Protein AF-A0A1P9WYR7-F1 (afdb_monomer_lite)

Structure (mmCIF, N/CA/C/O backbone):
data_AF-A0A1P9WYR7-F1
#
_entry.id   AF-A0A1P9WYR7-F1
#
loop_
_atom_site.group_PDB
_atom_site.id
_atom_site.type_symbol
_atom_site.label_atom_id
_atom_site.label_alt_id
_atom_site.label_comp_id
_atom_site.label_asym_id
_atom_site.label_entity_id
_atom_site.label_seq_id
_atom_site.pdbx_PDB_ins_code
_atom_site.Cartn_x
_a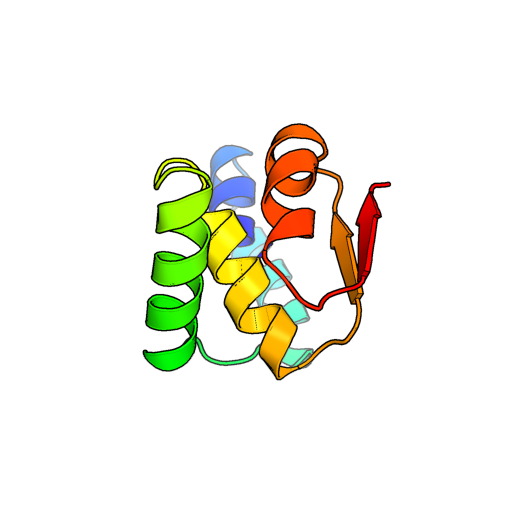tom_site.Cartn_y
_atom_site.Cartn_z
_atom_site.occupancy
_atom_site.B_iso_or_equiv
_atom_site.auth_seq_id
_atom_site.auth_comp_id
_atom_site.auth_asym_id
_atom_site.auth_atom_id
_atom_site.pdbx_PDB_model_num
ATOM 1 N N . MET A 1 1 ? -2.534 3.122 1.048 1.00 69.25 1 MET A N 1
ATOM 2 C CA . MET A 1 1 ? -2.491 3.581 2.450 1.00 69.25 1 MET A CA 1
ATOM 3 C C . MET A 1 1 ? -2.713 2.392 3.357 1.00 69.25 1 MET A C 1
ATOM 5 O O . MET A 1 1 ? -3.746 1.743 3.248 1.00 69.25 1 MET A O 1
ATOM 9 N N . SER A 1 2 ? -1.749 2.097 4.219 1.00 89.62 2 SER A N 1
ATOM 10 C CA . SER A 1 2 ? -1.804 0.994 5.188 1.00 89.62 2 SER A CA 1
ATOM 11 C C . SER A 1 2 ? -2.146 1.489 6.600 1.00 89.62 2 SER A C 1
ATOM 13 O O . SER A 1 2 ? -2.131 2.690 6.879 1.00 89.62 2 SER A O 1
ATOM 15 N N . LEU A 1 3 ? -2.449 0.572 7.527 1.00 92.81 3 LEU A N 1
ATOM 16 C CA . LEU A 1 3 ? -2.849 0.931 8.899 1.00 92.81 3 LEU A CA 1
ATOM 17 C C . LEU A 1 3 ? -1.764 1.695 9.671 1.00 92.81 3 LEU A C 1
ATOM 19 O O . LEU A 1 3 ? -2.078 2.618 10.424 1.00 92.81 3 LEU A O 1
ATOM 23 N N . ASN A 1 4 ? -0.486 1.373 9.449 1.00 92.56 4 ASN A N 1
ATOM 24 C CA . ASN A 1 4 ? 0.626 2.136 10.021 1.00 92.56 4 ASN A CA 1
ATOM 25 C C . ASN A 1 4 ? 0.642 3.584 9.502 1.00 92.56 4 ASN A C 1
ATOM 27 O O . ASN A 1 4 ? 0.773 4.506 10.306 1.00 92.56 4 ASN A O 1
ATOM 31 N N . GLU A 1 5 ? 0.444 3.810 8.200 1.00 92.81 5 GLU A N 1
ATOM 32 C CA . GLU A 1 5 ? 0.390 5.160 7.625 1.00 92.81 5 GLU A CA 1
ATOM 33 C C . GLU A 1 5 ? -0.814 5.947 8.151 1.00 92.81 5 GLU A C 1
ATOM 35 O O . GLU A 1 5 ? -0.658 7.103 8.542 1.00 92.81 5 GLU A O 1
ATOM 40 N N . LEU A 1 6 ? -1.986 5.310 8.251 1.00 94.50 6 LEU A N 1
ATOM 41 C CA . LEU A 1 6 ? -3.179 5.927 8.831 1.00 94.50 6 LEU A CA 1
ATOM 42 C C . LEU A 1 6 ? -2.918 6.381 10.273 1.00 94.50 6 LEU A C 1
ATOM 44 O O . LEU A 1 6 ? -3.152 7.542 10.607 1.00 94.50 6 LEU A O 1
ATOM 48 N N . SER A 1 7 ? -2.379 5.495 11.117 1.00 95.81 7 SER A N 1
ATOM 49 C CA . SER A 1 7 ? -2.062 5.825 12.513 1.00 95.81 7 SER A CA 1
ATOM 50 C C . SER A 1 7 ? -1.090 7.005 12.629 1.00 95.81 7 SER A C 1
ATOM 52 O O . SER A 1 7 ? -1.300 7.911 13.439 1.00 95.81 7 SER A O 1
ATOM 54 N N . PHE A 1 8 ? -0.066 7.042 11.769 1.00 96.19 8 PHE A N 1
ATOM 55 C CA . PHE A 1 8 ? 0.920 8.114 11.723 1.00 96.19 8 PHE A CA 1
ATOM 56 C C . PHE A 1 8 ? 0.291 9.447 11.305 1.00 96.19 8 PHE A C 1
ATOM 58 O O . PHE A 1 8 ? 0.522 10.472 11.950 1.00 96.19 8 PHE A O 1
ATOM 65 N N . VAL A 1 9 ? -0.535 9.445 10.254 1.00 95.69 9 VAL A N 1
ATOM 66 C CA . VAL A 1 9 ? -1.220 10.650 9.769 1.00 95.69 9 VAL A CA 1
ATOM 67 C C . VAL A 1 9 ? -2.176 11.191 10.830 1.00 95.69 9 VAL A C 1
ATOM 69 O O . VAL A 1 9 ? -2.132 12.384 11.129 1.00 95.69 9 VAL A O 1
ATOM 72 N N . LEU A 1 10 ? -2.985 10.337 11.461 1.00 96.88 10 LEU A N 1
ATOM 73 C CA . LEU A 1 10 ? -3.893 10.761 12.529 1.00 96.88 10 LEU A CA 1
ATOM 74 C C . LEU A 1 10 ? -3.132 11.354 13.725 1.00 96.88 10 LEU A C 1
ATOM 76 O O . LEU A 1 10 ? -3.541 12.381 14.272 1.00 96.88 10 LEU A O 1
ATOM 80 N N . ALA A 1 11 ? -1.990 10.767 14.093 1.00 97.38 11 ALA A N 1
ATOM 81 C CA . ALA A 1 11 ? -1.127 11.313 15.136 1.00 97.38 11 ALA A CA 1
ATOM 82 C C . ALA A 1 11 ? -0.553 12.687 14.746 1.00 97.38 11 ALA A C 1
ATOM 84 O O . ALA A 1 11 ? -0.564 13.615 15.558 1.00 97.38 11 ALA A O 1
ATOM 85 N N . LYS A 1 12 ? -0.115 12.861 13.491 1.00 97.69 12 LYS A N 1
ATOM 86 C CA . LYS A 1 12 ? 0.369 14.147 12.957 1.00 97.69 12 LYS A CA 1
ATOM 87 C C . LYS A 1 12 ? -0.722 15.222 12.958 1.00 97.69 12 LYS A C 1
ATOM 89 O O . LYS A 1 12 ? -0.432 16.392 13.199 1.00 97.69 12 LYS A O 1
ATOM 94 N N . LEU A 1 13 ? -1.975 14.819 12.757 1.00 97.62 13 LEU A N 1
ATOM 95 C CA . LEU A 1 13 ? -3.160 15.674 12.870 1.00 97.62 13 LEU A CA 1
ATOM 96 C C . LEU A 1 13 ? -3.579 15.952 14.325 1.00 97.62 13 LEU A C 1
ATOM 98 O O . LEU A 1 13 ? -4.599 16.600 14.550 1.00 97.62 13 LEU A O 1
ATOM 102 N N . LYS A 1 14 ? -2.795 15.502 15.316 1.00 97.62 14 LYS A N 1
ATOM 103 C CA . LYS A 1 14 ? -3.049 15.680 16.755 1.00 97.62 14 LYS A CA 1
ATOM 104 C C . LYS A 1 14 ? -4.384 15.084 17.209 1.00 97.62 14 LYS A C 1
ATOM 106 O O . LYS A 1 14 ? -4.974 15.547 18.185 1.00 97.62 14 LYS A O 1
ATOM 111 N N . ILE A 1 15 ? -4.855 14.046 16.518 1.00 97.94 15 ILE A N 1
ATOM 112 C CA . ILE A 1 15 ? -6.008 13.277 16.975 1.00 97.94 15 ILE A CA 1
ATOM 113 C C . ILE A 1 15 ? -5.632 12.572 18.281 1.00 97.94 15 ILE A C 1
ATOM 115 O O . ILE A 1 15 ? -4.524 12.058 18.443 1.00 97.94 15 ILE A O 1
ATOM 119 N N . ASN A 1 16 ? -6.555 12.585 19.239 1.00 97.69 16 ASN A N 1
ATOM 120 C CA . ASN A 1 16 ? -6.372 11.933 20.529 1.00 97.69 16 ASN A CA 1
ATOM 121 C C . ASN A 1 16 ? -6.116 10.415 20.356 1.00 97.69 16 ASN A C 1
ATOM 123 O O . ASN A 1 16 ? -6.722 9.769 19.500 1.00 97.69 16 ASN A O 1
ATOM 127 N N . ARG A 1 17 ? -5.239 9.846 21.197 1.00 97.12 17 ARG A N 1
ATOM 128 C CA . ARG A 1 17 ? -4.780 8.447 21.109 1.00 97.12 17 ARG A CA 1
ATOM 129 C C . ARG A 1 17 ? -5.911 7.425 21.217 1.00 97.12 17 ARG A C 1
ATOM 131 O O . ARG A 1 17 ? -5.911 6.465 20.450 1.00 97.12 17 ARG A O 1
ATOM 138 N N . GLU A 1 18 ? -6.870 7.634 22.118 1.00 97.31 18 GLU A N 1
ATOM 139 C CA . GLU A 1 18 ? -8.038 6.759 22.251 1.00 97.31 18 GLU A CA 1
ATOM 140 C C . GLU A 1 18 ? -8.859 6.752 20.954 1.00 97.31 18 GLU A C 1
ATOM 142 O O . GLU A 1 18 ? -9.251 5.689 20.473 1.00 97.31 18 GLU A O 1
ATOM 147 N N . LYS A 1 19 ? -9.040 7.923 20.327 1.00 97.00 19 LYS A N 1
ATOM 148 C CA . LYS A 1 19 ? -9.748 8.038 19.044 1.00 97.00 19 LYS A CA 1
ATOM 149 C C . LYS A 1 19 ? -8.991 7.371 17.891 1.00 97.00 19 LYS A C 1
ATOM 151 O O . LYS A 1 19 ? -9.626 6.709 17.076 1.00 97.00 19 LYS A O 1
ATOM 156 N N . ILE A 1 20 ? -7.662 7.495 17.838 1.00 97.12 20 ILE A N 1
ATOM 157 C CA . ILE A 1 20 ? -6.836 6.782 16.845 1.00 97.12 20 ILE A CA 1
ATOM 158 C C . ILE A 1 20 ? -7.013 5.271 17.004 1.00 97.12 20 ILE A C 1
ATOM 160 O O . ILE A 1 20 ? -7.287 4.582 16.026 1.00 97.12 20 ILE A O 1
ATOM 164 N N . SER A 1 21 ? -6.895 4.760 18.233 1.00 96.31 21 SER A N 1
ATOM 165 C CA . SER A 1 21 ? -7.055 3.331 18.520 1.00 96.31 21 SER A CA 1
ATOM 166 C C . SER A 1 21 ? -8.446 2.822 18.130 1.00 96.31 21 SER A C 1
ATOM 168 O O . SER A 1 21 ? -8.565 1.764 17.511 1.00 96.31 21 SER A O 1
ATOM 170 N N . GLY A 1 22 ? -9.494 3.601 18.425 1.00 96.12 22 GLY A N 1
ATOM 171 C CA . GLY A 1 22 ? -10.864 3.299 18.008 1.00 96.12 22 GLY A CA 1
ATOM 172 C C . GLY A 1 22 ? -10.999 3.190 16.488 1.00 96.12 22 GLY A C 1
ATOM 173 O O . GLY A 1 22 ? -11.476 2.174 15.995 1.00 96.12 22 GLY A O 1
ATOM 174 N N . GLN A 1 23 ? -10.484 4.174 15.745 1.00 94.69 23 GLN A N 1
ATOM 175 C CA . GLN A 1 23 ? -10.530 4.163 14.279 1.00 94.69 23 GLN A CA 1
ATOM 176 C C . GLN A 1 23 ? -9.741 3.000 13.670 1.00 94.69 23 GLN A C 1
ATOM 178 O O . GLN A 1 23 ? -10.225 2.356 12.749 1.00 94.69 23 GLN A O 1
ATOM 183 N N . LEU A 1 24 ? -8.546 2.686 14.182 1.00 94.88 24 LEU A N 1
ATOM 184 C CA . LEU A 1 24 ? -7.778 1.530 13.702 1.00 94.88 24 LEU A CA 1
ATOM 185 C C . LEU A 1 24 ? -8.519 0.211 13.949 1.00 94.88 24 LEU A C 1
ATOM 187 O O . LEU A 1 24 ? -8.482 -0.675 13.099 1.00 94.88 24 LEU A O 1
ATOM 191 N N . SER A 1 25 ? -9.219 0.104 15.082 1.00 94.25 25 SER A N 1
ATOM 192 C CA . SER A 1 25 ? -9.972 -1.098 15.447 1.00 94.25 25 SER A CA 1
ATOM 193 C C . SER A 1 25 ? -11.111 -1.403 14.474 1.00 94.25 25 SER A C 1
ATOM 195 O O . SER A 1 25 ? -11.370 -2.572 14.198 1.00 94.25 25 SER A O 1
ATOM 197 N N . GLU A 1 26 ? -11.745 -0.376 13.900 1.00 94.00 26 GLU A N 1
ATOM 198 C CA . GLU A 1 26 ? -12.763 -0.545 12.854 1.00 94.00 26 GLU A CA 1
ATOM 199 C C . GLU A 1 26 ? -12.184 -1.230 11.605 1.00 94.00 26 GLU A C 1
ATOM 201 O O . GLU A 1 26 ? -12.832 -2.094 11.016 1.00 94.00 26 GLU A O 1
ATOM 206 N N . PHE A 1 27 ? -10.939 -0.916 11.236 1.00 92.62 27 PHE A N 1
ATOM 207 C CA . PHE A 1 27 ? -10.281 -1.526 10.080 1.00 92.62 27 PHE A CA 1
ATOM 208 C C . PHE A 1 27 ? -9.722 -2.925 10.349 1.00 92.62 27 PHE A C 1
ATOM 210 O O . PHE A 1 27 ? -9.487 -3.672 9.406 1.00 92.62 27 PHE A O 1
ATOM 217 N N . TYR A 1 28 ? -9.537 -3.346 11.603 1.00 92.25 28 TYR A N 1
ATOM 218 C CA . TYR A 1 28 ? -9.135 -4.734 11.875 1.00 92.25 28 TYR A CA 1
ATOM 219 C C . TYR A 1 28 ? -10.190 -5.742 11.399 1.00 92.25 28 TYR A C 1
ATOM 221 O O . TYR A 1 28 ? -9.849 -6.864 11.030 1.00 92.25 28 TYR A O 1
ATOM 229 N N . LEU A 1 29 ? -11.458 -5.322 11.328 1.00 92.06 29 LEU A N 1
ATOM 230 C CA . LEU A 1 29 ? -12.560 -6.134 10.813 1.00 92.06 29 LEU A CA 1
ATOM 231 C C . LEU A 1 29 ? -12.455 -6.411 9.308 1.00 92.06 29 LEU A C 1
ATOM 233 O O . LEU A 1 29 ? -13.086 -7.348 8.827 1.00 92.06 29 LEU A O 1
ATOM 237 N N . THR A 1 30 ? -11.650 -5.645 8.562 1.00 90.25 30 THR A N 1
ATOM 238 C CA . THR A 1 30 ? -11.440 -5.877 7.124 1.00 90.25 30 THR A CA 1
ATOM 239 C C . THR A 1 30 ? -10.382 -6.943 6.840 1.00 90.25 30 THR A C 1
ATOM 241 O O . THR A 1 30 ? -10.031 -7.124 5.680 1.00 90.25 30 THR A O 1
ATOM 244 N N . ASN A 1 31 ? -9.854 -7.614 7.873 1.00 89.62 31 ASN A N 1
ATOM 245 C CA . ASN A 1 31 ? -8.808 -8.636 7.777 1.00 89.62 31 ASN A CA 1
ATOM 246 C C . ASN A 1 31 ? -7.603 -8.185 6.918 1.00 89.62 31 ASN A C 1
ATOM 248 O O . ASN A 1 31 ? -7.374 -8.731 5.841 1.00 89.62 31 ASN A O 1
ATOM 252 N N . PRO A 1 32 ? -6.861 -7.147 7.349 1.00 90.75 32 PRO A N 1
ATOM 253 C CA . PRO A 1 32 ? -5.744 -6.602 6.582 1.00 90.75 32 PRO A CA 1
ATOM 254 C C . PRO A 1 32 ? -4.653 -7.651 6.341 1.00 90.75 32 PRO A C 1
ATOM 256 O O . PRO A 1 32 ? -4.234 -8.353 7.263 1.00 90.75 32 PRO A O 1
ATOM 259 N N . GLU A 1 33 ? -4.154 -7.703 5.108 1.00 91.94 33 GLU A N 1
ATOM 260 C CA . GLU A 1 33 ? -3.149 -8.686 4.706 1.00 91.94 33 GLU A CA 1
ATOM 261 C C . GLU A 1 33 ? -1.768 -8.412 5.313 1.00 91.94 33 GLU A C 1
ATOM 263 O O . GLU A 1 33 ? -1.314 -7.268 5.442 1.00 91.94 33 GLU A O 1
ATOM 268 N N . ALA A 1 34 ? -1.071 -9.492 5.670 1.00 92.25 34 ALA A N 1
ATOM 269 C CA . ALA A 1 34 ? 0.266 -9.418 6.243 1.00 92.25 34 ALA A CA 1
ATOM 270 C C . ALA A 1 34 ? 1.316 -9.074 5.176 1.00 92.25 34 ALA A C 1
ATOM 272 O O . ALA A 1 34 ? 1.334 -9.629 4.077 1.00 92.25 34 ALA A O 1
ATOM 273 N N . VAL A 1 35 ? 2.268 -8.204 5.522 1.00 94.62 35 VAL A N 1
ATOM 274 C CA . VAL A 1 35 ? 3.391 -7.896 4.630 1.00 94.62 35 VAL A CA 1
ATOM 275 C C . VAL A 1 35 ? 4.454 -8.989 4.738 1.00 94.62 35 VAL A C 1
ATOM 277 O O . VAL A 1 35 ? 4.998 -9.234 5.812 1.00 94.62 35 VAL A O 1
ATOM 280 N N . SER A 1 36 ? 4.777 -9.632 3.616 1.00 96.44 36 SER A N 1
ATOM 281 C CA . SER A 1 36 ? 5.770 -10.703 3.533 1.00 96.44 36 SER A CA 1
ATOM 282 C C . SER A 1 36 ? 7.053 -10.247 2.827 1.00 96.44 36 SER A C 1
ATOM 284 O O . SER A 1 36 ? 7.082 -9.234 2.125 1.00 96.44 36 SER A O 1
ATOM 286 N N . LEU A 1 37 ? 8.126 -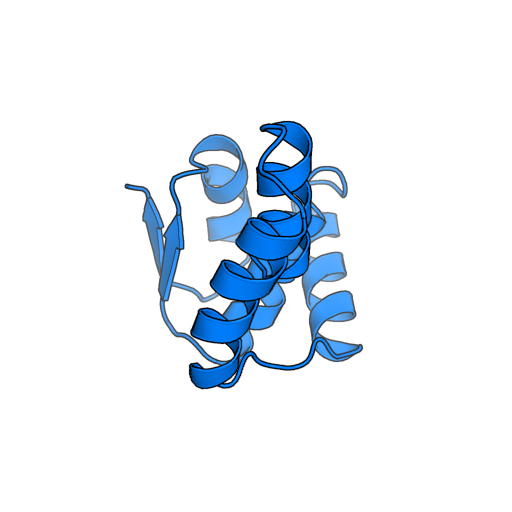11.041 2.943 1.00 97.62 37 LEU A N 1
ATOM 287 C CA . LEU A 1 37 ? 9.381 -10.806 2.213 1.00 97.62 37 LEU A CA 1
ATOM 288 C C . LEU A 1 37 ? 9.176 -10.751 0.688 1.00 97.62 37 LEU A C 1
ATOM 290 O O . LEU A 1 37 ? 9.901 -10.038 -0.004 1.00 97.62 37 LEU A O 1
ATOM 294 N N . LYS A 1 38 ? 8.192 -11.487 0.158 1.00 97.44 38 LYS A N 1
ATOM 295 C CA . LYS A 1 38 ? 7.848 -11.468 -1.269 1.00 97.44 38 LYS A CA 1
ATOM 296 C C . LYS A 1 38 ? 7.399 -10.071 -1.705 1.00 97.44 38 LYS A C 1
ATOM 298 O O . LYS A 1 38 ? 7.880 -9.588 -2.727 1.00 97.44 38 LYS A O 1
ATOM 303 N N . HIS A 1 39 ? 6.575 -9.399 -0.900 1.00 97.50 39 HIS A N 1
ATOM 304 C CA . HI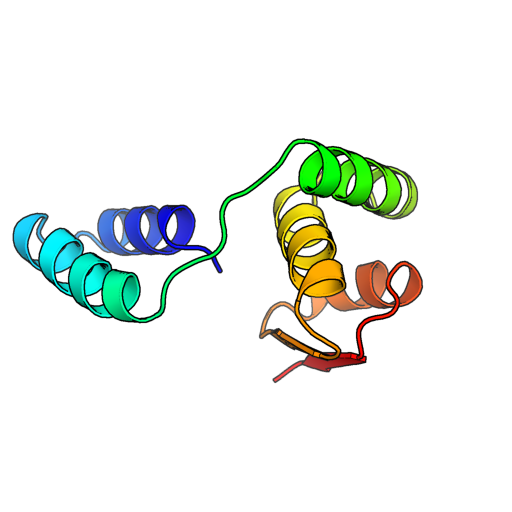S A 1 39 ? 6.124 -8.035 -1.187 1.00 97.50 39 HIS A CA 1
ATOM 305 C C . HIS A 1 39 ? 7.301 -7.051 -1.203 1.00 97.50 39 HIS A C 1
ATOM 307 O O . HIS A 1 39 ? 7.409 -6.242 -2.117 1.00 97.50 39 HIS A O 1
ATOM 313 N N . PHE A 1 40 ? 8.237 -7.169 -0.253 1.00 97.62 40 PHE A N 1
ATOM 314 C CA . PHE A 1 40 ? 9.439 -6.325 -0.222 1.00 97.62 40 PHE A CA 1
ATOM 315 C C . PHE A 1 40 ? 10.360 -6.547 -1.425 1.00 97.62 40 PHE A C 1
ATOM 317 O O . PHE A 1 40 ? 10.865 -5.580 -1.991 1.00 97.62 40 PHE A O 1
ATOM 324 N N . LYS A 1 41 ? 10.572 -7.802 -1.840 1.00 98.25 41 LYS A N 1
ATOM 325 C CA . LYS A 1 41 ? 11.356 -8.106 -3.047 1.00 98.25 41 LYS A CA 1
ATOM 326 C C . LYS A 1 41 ? 10.713 -7.486 -4.282 1.00 98.25 41 LYS A C 1
ATOM 328 O O . LYS A 1 41 ? 11.396 -6.801 -5.037 1.00 98.25 41 LYS A O 1
ATOM 333 N N . ARG A 1 42 ? 9.395 -7.647 -4.430 1.00 97.81 42 ARG A N 1
ATOM 334 C CA . ARG A 1 42 ? 8.658 -7.072 -5.555 1.00 97.81 42 ARG A CA 1
ATOM 335 C C . ARG A 1 42 ? 8.705 -5.542 -5.557 1.00 97.81 42 ARG A C 1
ATOM 337 O O . ARG A 1 42 ? 8.946 -4.932 -6.593 1.00 97.81 42 ARG A O 1
ATOM 344 N N . ALA A 1 43 ? 8.564 -4.922 -4.391 1.00 97.81 43 ALA A N 1
ATOM 345 C CA . ALA A 1 43 ? 8.711 -3.481 -4.234 1.00 97.81 43 ALA A CA 1
ATOM 346 C C . ALA A 1 43 ? 10.103 -2.994 -4.658 1.00 97.81 43 ALA A C 1
ATOM 348 O O . ALA A 1 43 ? 10.214 -1.987 -5.350 1.00 97.81 43 ALA A O 1
ATOM 349 N N . ALA A 1 44 ? 11.162 -3.714 -4.274 1.00 98.12 44 ALA A N 1
ATOM 350 C CA . ALA A 1 44 ? 12.533 -3.375 -4.642 1.00 98.12 44 ALA A CA 1
ATOM 351 C C . ALA A 1 44 ? 12.776 -3.483 -6.157 1.00 98.12 44 ALA A C 1
ATOM 353 O O . ALA A 1 44 ? 13.472 -2.641 -6.716 1.00 98.12 44 ALA A O 1
ATOM 354 N N . GLU A 1 45 ? 12.176 -4.471 -6.828 1.00 98.19 45 GLU A N 1
ATOM 355 C CA . GLU A 1 45 ? 12.227 -4.595 -8.292 1.00 98.19 45 GLU A CA 1
ATOM 356 C C . GLU A 1 45 ? 11.586 -3.393 -8.993 1.00 98.19 45 GLU A C 1
ATOM 358 O O . GLU A 1 45 ? 12.170 -2.847 -9.927 1.00 98.19 45 GLU A O 1
ATOM 363 N N . ILE A 1 46 ? 10.406 -2.960 -8.535 1.00 97.94 46 ILE A N 1
ATOM 364 C CA . ILE A 1 46 ? 9.716 -1.784 -9.085 1.00 97.94 46 ILE A CA 1
ATOM 365 C C . ILE A 1 46 ? 10.535 -0.520 -8.790 1.00 97.94 46 ILE A C 1
ATOM 367 O O . ILE A 1 46 ? 10.826 0.261 -9.694 1.00 97.94 46 ILE A O 1
ATOM 371 N N . ALA A 1 47 ? 10.979 -0.348 -7.543 1.00 97.88 47 ALA A N 1
ATOM 372 C CA . ALA A 1 47 ? 11.767 0.799 -7.100 1.00 97.88 47 ALA A CA 1
ATOM 373 C C . ALA A 1 47 ? 13.106 0.929 -7.840 1.00 97.88 47 ALA A C 1
ATOM 375 O O . ALA A 1 47 ? 13.572 2.041 -8.078 1.00 97.88 47 ALA A O 1
ATOM 376 N N . TYR A 1 48 ? 13.713 -0.186 -8.251 1.00 97.88 48 TYR A N 1
ATOM 377 C CA . TYR A 1 48 ? 14.908 -0.167 -9.091 1.00 97.88 48 TYR A CA 1
ATOM 378 C C . TYR A 1 48 ? 14.657 0.517 -10.448 1.00 97.88 48 TYR A C 1
ATOM 380 O O . TYR A 1 48 ? 15.554 1.174 -10.968 1.00 97.88 48 TYR A O 1
ATOM 388 N N . GLN A 1 49 ? 13.439 0.418 -10.994 1.00 97.12 49 GLN A N 1
ATOM 389 C CA . GLN A 1 49 ? 13.059 1.059 -12.259 1.00 97.12 49 GLN A CA 1
ATOM 390 C C . GLN A 1 49 ? 12.686 2.538 -12.088 1.00 97.12 49 GLN A C 1
ATOM 392 O O . GLN A 1 49 ? 12.971 3.346 -12.969 1.00 97.12 49 GLN A O 1
ATOM 397 N N . VAL A 1 50 ? 12.057 2.901 -10.962 1.00 95.50 50 VAL A N 1
ATOM 398 C CA . VAL A 1 50 ? 11.443 4.233 -10.773 1.00 95.50 50 VAL A CA 1
ATOM 399 C C . VAL A 1 50 ? 12.126 5.128 -9.737 1.00 95.50 50 VAL A C 1
ATOM 401 O O . VAL A 1 50 ? 11.713 6.268 -9.575 1.00 95.50 50 VAL A O 1
ATOM 404 N N . SER A 1 51 ? 13.181 4.648 -9.068 1.00 94.75 51 SER A N 1
ATOM 405 C CA . SER A 1 51 ? 13.845 5.222 -7.882 1.00 94.75 51 SER A CA 1
ATOM 406 C C . SER A 1 51 ? 13.296 4.735 -6.534 1.00 94.75 51 SER A C 1
ATOM 408 O O . SER A 1 51 ? 12.092 4.698 -6.281 1.00 94.75 51 SER A O 1
ATOM 410 N N . PHE A 1 52 ? 14.214 4.464 -5.599 1.00 94.00 52 PHE A N 1
ATOM 411 C CA . PHE A 1 52 ? 13.915 4.057 -4.220 1.00 94.00 52 PHE A CA 1
ATOM 412 C C . PHE A 1 52 ? 13.223 5.136 -3.367 1.00 94.00 52 PHE A C 1
ATOM 414 O O . PHE A 1 52 ? 12.736 4.825 -2.278 1.00 94.00 52 PHE A O 1
ATOM 421 N N . HIS A 1 53 ? 13.111 6.375 -3.859 1.00 93.69 53 HIS A N 1
ATOM 422 C CA . HIS A 1 53 ? 12.306 7.419 -3.215 1.00 93.69 53 HIS A CA 1
ATOM 423 C C . HIS A 1 53 ? 10.817 7.046 -3.122 1.00 93.69 53 HIS A C 1
ATOM 425 O O . HIS A 1 53 ? 10.163 7.429 -2.157 1.00 93.69 53 HIS A O 1
ATOM 431 N N . HIS A 1 54 ? 10.305 6.234 -4.055 1.00 93.25 54 HIS A N 1
ATOM 432 C CA . HIS A 1 54 ? 8.906 5.784 -4.087 1.00 93.25 54 HIS A CA 1
ATOM 433 C C . HIS A 1 54 ? 8.696 4.422 -3.405 1.00 93.25 54 HIS A C 1
ATOM 435 O O . HIS A 1 54 ? 7.747 3.705 -3.711 1.00 93.25 54 HIS A O 1
ATOM 441 N N . SER A 1 55 ? 9.596 4.016 -2.504 1.00 93.56 55 SER A N 1
ATOM 442 C CA . SER A 1 55 ? 9.620 2.661 -1.930 1.00 93.56 55 SER A CA 1
ATOM 443 C C . SER A 1 55 ? 8.323 2.246 -1.226 1.00 93.56 55 SER A C 1
ATOM 445 O O . SER A 1 55 ? 7.911 1.097 -1.378 1.00 93.56 55 SER A O 1
ATOM 447 N N . ASN A 1 56 ? 7.644 3.156 -0.520 1.00 94.12 56 ASN A N 1
ATOM 448 C CA . ASN A 1 56 ? 6.343 2.857 0.090 1.00 94.12 56 ASN A CA 1
ATOM 449 C C . ASN A 1 56 ? 5.262 2.587 -0.963 1.00 94.12 56 ASN A C 1
ATOM 451 O O . ASN A 1 56 ? 4.540 1.601 -0.850 1.00 94.12 56 ASN A O 1
ATOM 455 N N . ASP A 1 57 ? 5.180 3.401 -2.015 1.00 96.00 57 ASP A N 1
ATOM 456 C CA . ASP A 1 57 ? 4.205 3.194 -3.092 1.00 96.00 57 ASP A CA 1
ATOM 457 C C . ASP A 1 57 ? 4.532 1.953 -3.929 1.00 96.00 57 ASP A C 1
ATOM 459 O O . ASP A 1 57 ? 3.631 1.208 -4.322 1.00 96.00 57 ASP A O 1
ATOM 463 N N . CYS A 1 58 ? 5.817 1.645 -4.111 1.00 97.25 58 CYS A N 1
ATOM 464 C CA . CYS A 1 58 ? 6.259 0.378 -4.688 1.00 97.25 58 CYS A CA 1
ATOM 465 C C . CYS A 1 58 ? 5.858 -0.814 -3.803 1.00 97.25 58 CYS A C 1
ATOM 467 O O . CYS A 1 58 ? 5.484 -1.862 -4.327 1.00 97.25 58 CYS A O 1
ATOM 469 N N . LEU A 1 59 ? 5.894 -0.666 -2.473 1.00 97.00 59 LEU A N 1
ATOM 470 C CA . LEU A 1 59 ? 5.441 -1.697 -1.539 1.00 97.00 59 LEU A CA 1
ATOM 471 C C . LEU A 1 59 ? 3.927 -1.892 -1.597 1.00 97.00 59 LEU A C 1
ATOM 473 O O . LEU A 1 59 ? 3.483 -3.030 -1.721 1.00 97.00 59 LEU A O 1
ATOM 477 N N . HIS A 1 60 ? 3.144 -0.810 -1.587 1.00 96.06 60 HIS A N 1
ATOM 478 C CA . HIS A 1 60 ? 1.691 -0.880 -1.786 1.00 96.06 60 HIS A CA 1
ATOM 479 C C . HIS A 1 60 ? 1.345 -1.569 -3.106 1.00 96.06 60 HIS A C 1
ATOM 481 O O . HIS A 1 60 ? 0.470 -2.430 -3.137 1.00 96.06 60 HIS A O 1
ATOM 487 N N . THR A 1 61 ? 2.081 -1.251 -4.173 1.00 96.94 61 THR A N 1
ATOM 488 C CA . THR A 1 61 ? 1.926 -1.881 -5.492 1.00 96.94 61 THR A CA 1
ATOM 489 C C . THR A 1 61 ? 2.252 -3.374 -5.439 1.00 96.94 61 THR A C 1
ATOM 491 O O . THR A 1 61 ? 1.458 -4.187 -5.897 1.00 96.94 61 THR A O 1
ATOM 494 N N . GLY A 1 62 ? 3.379 -3.760 -4.830 1.00 97.19 62 GLY A N 1
ATOM 495 C CA . GLY A 1 62 ? 3.782 -5.163 -4.711 1.00 97.19 62 GLY A CA 1
ATOM 496 C C . GLY A 1 62 ? 2.835 -6.012 -3.855 1.00 97.19 62 GLY A C 1
ATOM 497 O O . GLY A 1 62 ? 2.657 -7.191 -4.146 1.00 97.19 62 GLY A O 1
ATOM 498 N N . ILE A 1 63 ? 2.210 -5.423 -2.830 1.00 96.56 63 ILE A N 1
ATOM 499 C CA . ILE A 1 63 ? 1.142 -6.074 -2.055 1.00 96.56 63 ILE A CA 1
ATOM 500 C C . ILE A 1 63 ? -0.115 -6.213 -2.920 1.00 96.56 63 ILE A C 1
ATOM 502 O O . ILE A 1 63 ? -0.661 -7.305 -3.040 1.00 96.56 63 ILE A O 1
ATOM 506 N N . ALA A 1 64 ? -0.569 -5.123 -3.544 1.00 96.38 64 ALA A N 1
ATOM 507 C CA . ALA A 1 64 ? -1.798 -5.119 -4.332 1.00 96.38 64 ALA A CA 1
ATOM 508 C C . ALA A 1 64 ? -1.725 -6.069 -5.533 1.00 96.38 64 ALA A C 1
ATOM 510 O O . ALA A 1 64 ? -2.718 -6.713 -5.839 1.00 96.38 64 ALA A O 1
ATOM 511 N N . GLU A 1 65 ? -0.561 -6.234 -6.167 1.00 96.88 65 GLU A N 1
ATOM 512 C CA . GLU A 1 65 ? -0.389 -7.200 -7.256 1.00 96.88 65 GLU A CA 1
ATOM 513 C C . GLU A 1 65 ? -0.749 -8.630 -6.844 1.00 96.88 65 GLU A C 1
ATOM 515 O O . GLU A 1 65 ? -1.134 -9.419 -7.704 1.00 96.88 65 GLU A O 1
ATOM 520 N N . GLU A 1 66 ? -0.603 -8.994 -5.570 1.00 96.06 66 GLU A N 1
ATOM 521 C CA . GLU A 1 66 ? -0.907 -10.339 -5.082 1.00 96.06 66 GLU A CA 1
ATOM 522 C C . GLU A 1 66 ? -2.405 -10.586 -4.879 1.00 96.06 66 GLU A C 1
ATOM 524 O O . GLU A 1 66 ? -2.859 -11.709 -5.094 1.00 96.06 66 GLU A O 1
ATOM 529 N N . PHE A 1 67 ? -3.165 -9.554 -4.510 1.00 95.25 67 PHE A N 1
ATOM 530 C CA . PHE A 1 67 ? -4.548 -9.702 -4.044 1.00 95.25 67 PHE A CA 1
ATOM 531 C C . PHE A 1 67 ? -5.586 -8.965 -4.898 1.00 95.25 67 PHE A C 1
ATOM 533 O O . PHE A 1 67 ? -6.783 -9.184 -4.723 1.00 95.25 67 PHE A O 1
ATOM 540 N N . CYS A 1 68 ? -5.150 -8.096 -5.808 1.00 95.69 68 CYS A N 1
ATOM 541 C CA . CYS A 1 68 ? -6.005 -7.192 -6.563 1.00 95.69 68 CYS A CA 1
ATOM 542 C C . CYS A 1 68 ? -5.635 -7.178 -8.052 1.00 95.69 68 CYS A C 1
ATOM 544 O O . CYS A 1 68 ? -4.494 -7.437 -8.433 1.00 95.69 68 CYS A O 1
ATOM 546 N N . ASP A 1 69 ? -6.595 -6.760 -8.876 1.00 97.38 69 ASP A N 1
ATOM 547 C CA . ASP A 1 69 ? -6.384 -6.441 -10.296 1.00 97.38 69 ASP A CA 1
ATOM 548 C C . ASP A 1 69 ? -6.312 -4.923 -10.552 1.00 97.38 69 ASP A C 1
ATOM 550 O O . ASP A 1 69 ? -5.860 -4.474 -11.606 1.00 97.38 69 ASP A O 1
ATOM 554 N N . GLU A 1 70 ? -6.751 -4.114 -9.583 1.00 97.56 70 GLU A N 1
ATOM 555 C CA . GLU A 1 70 ? -6.827 -2.657 -9.675 1.00 97.56 70 GLU A CA 1
ATOM 556 C C . GLU A 1 70 ? -6.357 -1.986 -8.378 1.00 97.56 70 GLU A C 1
ATOM 558 O O . GLU A 1 70 ? -6.647 -2.454 -7.275 1.00 97.56 70 GLU A O 1
ATOM 563 N N . LEU A 1 71 ? -5.651 -0.861 -8.517 1.00 96.06 71 LEU A N 1
ATOM 564 C CA . LEU A 1 71 ? -5.255 0.018 -7.420 1.00 96.06 71 LEU A CA 1
ATOM 565 C C . LEU A 1 71 ? -5.799 1.424 -7.678 1.00 96.06 71 LEU A C 1
ATOM 567 O O . LEU A 1 71 ? -5.527 2.041 -8.709 1.00 96.06 71 LEU A O 1
ATOM 571 N N . ILE A 1 72 ? -6.561 1.932 -6.709 1.00 96.12 72 ILE A N 1
ATOM 572 C CA . ILE A 1 72 ? -7.175 3.2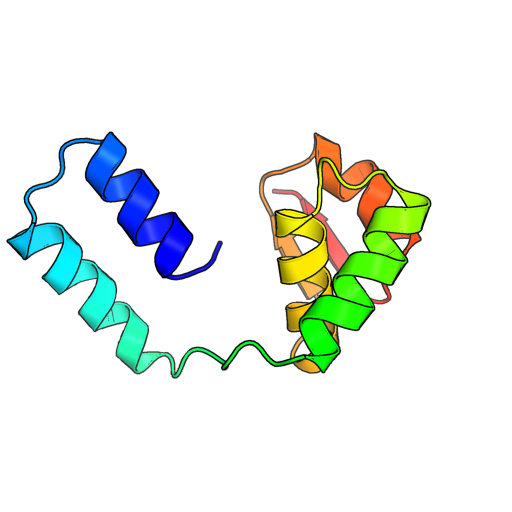62 -6.748 1.00 96.12 72 ILE A CA 1
ATOM 573 C C . ILE A 1 72 ? -6.367 4.207 -5.856 1.00 96.12 72 ILE A C 1
ATOM 575 O O . ILE A 1 72 ? -6.100 3.889 -4.696 1.00 96.12 72 ILE A O 1
ATOM 579 N N . THR A 1 73 ? -5.967 5.366 -6.378 1.00 95.00 73 THR A N 1
ATOM 580 C CA . THR A 1 73 ? -5.094 6.301 -5.654 1.00 95.00 73 THR A CA 1
ATOM 581 C C . THR A 1 73 ? -5.377 7.760 -5.996 1.00 95.00 73 THR A C 1
ATOM 583 O O . THR A 1 73 ? -5.822 8.080 -7.091 1.00 95.00 73 THR A O 1
ATOM 586 N N . PHE A 1 74 ? -5.066 8.659 -5.062 1.00 94.31 74 PHE A N 1
ATOM 587 C CA . PHE A 1 74 ? -4.985 10.102 -5.317 1.00 94.31 74 PHE A CA 1
ATOM 588 C C . PHE A 1 74 ? -3.547 10.555 -5.638 1.00 94.31 74 PHE A C 1
ATOM 590 O O . PHE A 1 74 ? -3.333 11.698 -6.044 1.00 94.31 74 PHE A O 1
ATOM 597 N N . ASN A 1 75 ? -2.537 9.689 -5.456 1.00 92.69 75 ASN A N 1
ATOM 598 C CA . ASN A 1 75 ? -1.136 10.029 -5.712 1.00 92.69 75 ASN A CA 1
ATOM 599 C C . ASN A 1 75 ? -0.816 9.933 -7.210 1.00 92.69 75 ASN A C 1
ATOM 601 O O . ASN A 1 75 ? -0.286 8.933 -7.691 1.00 92.69 75 ASN A O 1
ATOM 605 N N . ARG A 1 76 ? -1.152 10.987 -7.957 1.00 93.44 76 ARG A N 1
ATOM 606 C CA . ARG A 1 76 ? -0.914 11.038 -9.403 1.00 93.44 76 ARG A CA 1
ATOM 607 C C . ARG A 1 76 ? 0.570 11.002 -9.767 1.00 93.44 76 ARG A C 1
ATOM 609 O O . ARG A 1 76 ? 0.911 10.329 -10.733 1.00 93.44 76 ARG A O 1
ATOM 616 N N . SER A 1 77 ? 1.424 11.746 -9.062 1.00 91.88 77 SER A N 1
ATOM 617 C CA . SER A 1 77 ? 2.819 11.955 -9.480 1.00 91.88 77 SER A CA 1
ATOM 618 C C . SER A 1 77 ? 3.604 10.653 -9.530 1.00 91.88 77 SER A C 1
ATOM 620 O O . SER A 1 77 ? 4.290 10.380 -10.509 1.00 91.88 77 SER A O 1
ATOM 622 N N . ASP A 1 78 ? 3.456 9.828 -8.500 1.00 92.94 78 ASP A N 1
ATOM 623 C CA . ASP A 1 78 ? 4.294 8.643 -8.339 1.00 92.94 78 ASP A CA 1
ATOM 624 C C . ASP A 1 78 ? 3.742 7.501 -9.194 1.00 92.94 78 ASP A C 1
ATOM 626 O O . ASP A 1 78 ? 4.471 6.811 -9.914 1.00 92.94 78 ASP A O 1
ATOM 630 N N . PHE A 1 79 ? 2.414 7.364 -9.209 1.00 95.44 79 PHE A N 1
ATOM 631 C CA . PHE A 1 79 ? 1.745 6.324 -9.976 1.00 95.44 79 PHE A CA 1
ATOM 632 C C . PHE A 1 79 ? 1.712 6.582 -11.483 1.00 95.44 79 PHE A C 1
ATOM 634 O O . PHE A 1 79 ? 1.511 5.635 -12.238 1.00 95.44 79 PHE A O 1
ATOM 641 N N . GLN A 1 80 ? 2.008 7.803 -11.946 1.00 94.62 80 GLN A N 1
ATOM 642 C CA . GLN A 1 80 ? 2.279 8.057 -13.364 1.00 94.62 80 GLN A CA 1
ATOM 643 C C . GLN A 1 80 ? 3.469 7.248 -13.888 1.00 94.62 80 GLN A C 1
ATOM 645 O O . GLN A 1 80 ? 3.455 6.851 -15.050 1.00 94.62 80 GLN A O 1
ATOM 650 N N . ILE A 1 81 ? 4.467 6.992 -13.040 1.00 95.44 81 ILE A N 1
ATOM 651 C CA . ILE A 1 81 ? 5.680 6.256 -13.405 1.00 95.44 81 ILE A CA 1
ATOM 652 C C . ILE A 1 81 ? 5.528 4.779 -13.018 1.00 95.44 81 ILE A C 1
ATOM 654 O O . ILE A 1 81 ? 5.777 3.897 -13.838 1.00 95.44 81 ILE A O 1
ATOM 658 N N . ILE A 1 82 ? 5.046 4.494 -11.801 1.00 96.69 82 ILE A N 1
ATOM 659 C CA . ILE A 1 82 ? 4.898 3.121 -11.280 1.00 96.69 82 ILE A CA 1
ATOM 660 C C . ILE A 1 82 ? 3.958 2.267 -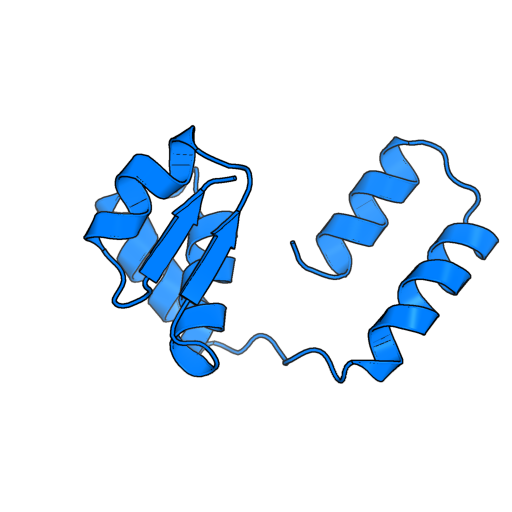12.143 1.00 96.69 82 ILE A C 1
ATOM 662 O O . ILE A 1 82 ? 4.237 1.083 -12.332 1.00 96.69 82 ILE A O 1
ATOM 666 N N . GLN A 1 83 ? 2.889 2.845 -12.710 1.00 96.75 83 GLN A N 1
ATOM 667 C CA . GLN A 1 83 ? 1.918 2.105 -13.534 1.00 96.75 83 GLN A CA 1
ATOM 668 C C . GLN A 1 83 ? 2.557 1.348 -14.711 1.00 96.75 83 GLN A C 1
ATOM 670 O O . GLN A 1 83 ? 2.023 0.337 -15.151 1.00 96.75 83 GLN A O 1
ATOM 675 N N . HIS A 1 84 ? 3.711 1.801 -15.213 1.00 96.75 84 HIS A N 1
ATOM 676 C CA . HIS A 1 84 ? 4.415 1.151 -16.321 1.00 96.75 84 HIS A CA 1
ATOM 677 C C . HIS A 1 84 ? 5.196 -0.106 -15.901 1.00 96.75 84 HIS A C 1
ATOM 679 O O . HIS A 1 84 ? 5.690 -0.837 -16.758 1.00 96.75 84 HIS A O 1
ATOM 685 N N . HIS A 1 85 ? 5.309 -0.369 -14.597 1.00 97.56 85 HIS A N 1
ATOM 686 C CA . HIS A 1 85 ? 6.112 -1.452 -14.021 1.00 97.56 85 HIS A CA 1
ATOM 687 C C . HIS A 1 85 ? 5.287 -2.451 -13.199 1.00 97.56 85 HIS A C 1
ATOM 689 O O . HIS A 1 85 ? 5.846 -3.306 -12.504 1.00 97.56 85 HIS A O 1
ATOM 695 N N . THR A 1 86 ? 3.961 -2.366 -13.298 1.00 97.06 86 THR A N 1
ATOM 696 C CA . THR A 1 86 ? 3.017 -3.247 -12.616 1.00 97.06 86 THR A CA 1
ATOM 697 C C . THR A 1 86 ? 1.975 -3.803 -13.578 1.00 97.06 86 THR A C 1
ATOM 699 O O . THR A 1 86 ? 1.709 -3.227 -14.630 1.00 97.06 86 THR A O 1
ATOM 702 N N . ARG A 1 87 ? 1.386 -4.946 -13.216 1.00 96.44 87 ARG A N 1
ATOM 703 C CA . ARG A 1 87 ? 0.236 -5.525 -13.929 1.00 96.44 87 ARG A CA 1
ATOM 704 C C . ARG A 1 87 ? -1.114 -4.934 -13.515 1.00 96.44 87 ARG A C 1
ATOM 706 O O . ARG A 1 87 ? -2.116 -5.238 -14.153 1.00 96.44 87 ARG A O 1
ATOM 713 N N . LEU A 1 88 ? -1.153 -4.156 -12.434 1.00 97.69 88 LEU A N 1
ATOM 714 C CA . LEU A 1 88 ? -2.389 -3.582 -11.911 1.00 97.69 88 LEU A CA 1
ATOM 715 C C . LEU A 1 88 ? -2.946 -2.523 -12.859 1.00 97.69 88 LEU A C 1
ATOM 717 O O . LEU A 1 88 ? -2.211 -1.678 -13.371 1.00 97.69 88 LEU A O 1
ATOM 721 N N . LYS A 1 89 ? -4.270 -2.490 -13.002 1.00 97.69 89 LYS A N 1
ATOM 722 C CA . LYS A 1 89 ? -4.952 -1.300 -13.503 1.00 97.69 89 LYS A CA 1
ATOM 723 C C . LYS A 1 89 ? -4.825 -0.197 -12.451 1.00 97.69 89 LYS A C 1
ATOM 725 O O . LYS A 1 89 ? -5.267 -0.371 -11.320 1.00 97.69 89 LYS A O 1
ATOM 730 N N . ILE A 1 90 ? -4.239 0.940 -12.806 1.00 97.25 90 ILE A N 1
ATOM 731 C CA . ILE A 1 90 ? -4.138 2.084 -11.896 1.00 97.25 90 ILE A CA 1
ATOM 732 C C . ILE A 1 90 ? -5.243 3.090 -12.220 1.00 97.25 90 ILE A C 1
ATOM 734 O O . ILE A 1 90 ? -5.285 3.636 -13.322 1.00 97.25 90 ILE A O 1
ATOM 738 N N . THR A 1 91 ? -6.116 3.362 -11.249 1.00 97.06 91 THR A N 1
ATOM 739 C CA . THR A 1 91 ? -7.159 4.391 -11.356 1.00 97.06 91 THR A CA 1
ATOM 740 C C . THR A 1 91 ? -6.816 5.561 -10.445 1.00 97.06 91 THR A C 1
ATOM 742 O O . THR A 1 91 ? -6.817 5.445 -9.220 1.00 97.06 91 THR A O 1
ATOM 745 N N . ILE A 1 92 ? -6.507 6.702 -11.059 1.00 94.56 92 ILE A N 1
ATOM 746 C CA . ILE A 1 92 ? -6.173 7.942 -10.353 1.00 94.56 92 ILE A CA 1
ATOM 747 C C . ILE A 1 92 ? -7.443 8.789 -10.231 1.00 94.56 92 ILE A C 1
ATOM 749 O O . ILE A 1 92 ? -8.028 9.142 -11.259 1.00 94.56 92 ILE A O 1
ATOM 753 N N . LEU A 1 93 ? -7.850 9.095 -8.996 1.00 92.38 93 LEU A N 1
ATOM 754 C CA . LEU A 1 93 ? -9.015 9.934 -8.675 1.00 92.38 93 LEU A CA 1
ATOM 755 C C . LEU A 1 93 ? -8.686 11.434 -8.666 1.00 92.38 93 LEU A C 1
ATOM 757 O O . LEU A 1 93 ? -7.514 11.801 -8.410 1.00 92.38 93 LEU A O 1
#

Secondary structure (DSSP, 8-state):
--HHHHHHHHHHTT--HHHHHHHHHHHHTT-PPPP-HHHHHHHHHHHHHH-GGGHHHHHHHHHHHHH-SEEEES-HHHHHHHGGG-SSEEEE-

Radius of gyration: 14.38 Å; chains: 1; bounding box: 28×27×39 Å

InterPro domains:
  IPR029060 PIN-like domain superfamily [SSF88723] (2-84)

Foldseek 3Di:
DDLVVQLVVCVVVVPDPVVNVVVSVVCVVVVDDDQDPQLQVQLVVLCVQQPCVCSVVSSVQSVCLVPHQADEECPCPRCVRSVVVHNHHYHHD

pLDDT: mean 95.29, std 3.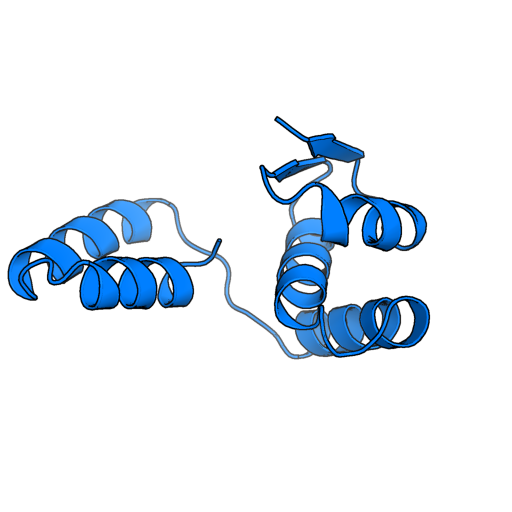46, range [69.25, 98.25]

Sequence (93 aa):
MSLNELSFVLAKLKINREKISGQLSEFYLTNPEAVSLKHFKRAAEIAYQVSFHHSNDCLHTGIAEEFCDELITFNRSDFQIIQHHTRLKITIL

Organism: NCBI:txid1178516